Protein AF-A0A8C8AQ22-F1 (afdb_monomer_lite)

Foldseek 3Di:
DYDDDDPPPPPQPDVPPPAQKDFALPFFAPPCVVVQPDPVPDPFAAAFFWDDPSQWHALAQQWTAHAVPGIGGNDPRRNSRNVVVVDPGDHDHDADDDDPGWHRRYRRMTGD

pLDDT: mean 70.27, std 17.15, range [35.56, 89.38]

Structure (mmCIF, N/CA/C/O backbone):
data_AF-A0A8C8AQ22-F1
#
_entry.id   AF-A0A8C8AQ22-F1
#
loop_
_atom_site.group_PDB
_atom_site.id
_atom_site.type_symbol
_atom_site.label_atom_id
_atom_site.label_alt_id
_atom_site.label_comp_id
_atom_site.label_asym_id
_atom_site.label_entity_id
_atom_site.label_seq_id
_atom_site.pdbx_PDB_ins_code
_atom_site.Cartn_x
_atom_site.Cartn_y
_atom_site.Cartn_z
_atom_site.occupancy
_atom_site.B_iso_or_equiv
_atom_site.auth_seq_id
_atom_site.auth_comp_id
_atom_site.auth_asym_id
_atom_site.auth_atom_id
_atom_site.pdbx_PDB_model_num
ATOM 1 N N . MET A 1 1 ? 5.851 -45.139 8.488 1.00 39.72 1 MET A N 1
ATOM 2 C CA . MET A 1 1 ? 6.862 -44.599 7.552 1.00 39.72 1 MET A CA 1
ATOM 3 C C . MET A 1 1 ? 6.098 -44.149 6.313 1.00 39.72 1 MET A C 1
ATOM 5 O O . MET A 1 1 ? 5.561 -45.012 5.64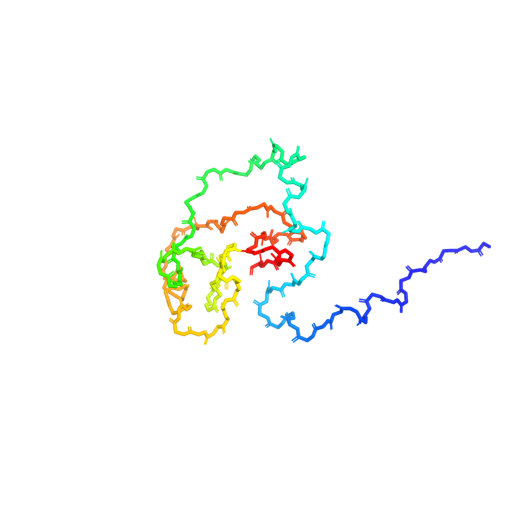8 1.00 39.72 1 MET A O 1
ATOM 9 N N . GLY A 1 2 ? 5.876 -42.886 5.981 1.00 42.00 2 GLY A N 1
ATOM 10 C CA . GLY A 1 2 ? 6.237 -41.595 6.549 1.00 42.00 2 GLY A CA 1
ATOM 11 C C . GLY A 1 2 ? 5.881 -40.515 5.508 1.00 42.00 2 GLY A C 1
ATOM 12 O O . GLY A 1 2 ? 6.043 -40.787 4.324 1.00 42.00 2 GLY A O 1
ATOM 13 N N . TRP A 1 3 ? 5.471 -39.333 5.998 1.00 42.38 3 TRP A N 1
ATOM 14 C CA . TRP A 1 3 ? 5.513 -37.993 5.362 1.00 42.38 3 TRP A CA 1
ATOM 15 C C . TRP A 1 3 ? 4.570 -37.737 4.164 1.00 42.38 3 TRP A C 1
ATOM 17 O O . TRP A 1 3 ? 4.585 -38.479 3.197 1.00 42.38 3 TRP A O 1
ATOM 27 N N . GLY A 1 4 ? 3.748 -36.686 4.101 1.00 35.91 4 GLY A N 1
ATOM 28 C CA . GLY A 1 4 ? 3.472 -35.533 4.970 1.00 35.91 4 GLY A CA 1
ATOM 29 C C . GLY A 1 4 ? 2.325 -34.740 4.311 1.00 35.91 4 GLY A C 1
ATOM 30 O O . GLY A 1 4 ? 2.325 -34.538 3.105 1.00 35.91 4 GLY A O 1
ATOM 31 N N . PHE A 1 5 ? 1.212 -34.507 4.999 1.00 42.91 5 PHE A N 1
ATOM 32 C CA . PHE A 1 5 ? 0.963 -33.292 5.782 1.00 42.91 5 PHE A CA 1
ATOM 33 C C . PHE A 1 5 ? 0.884 -31.987 4.973 1.00 42.91 5 PHE A C 1
ATOM 35 O O . PHE A 1 5 ? 1.415 -30.996 5.430 1.00 42.91 5 PHE A O 1
ATOM 42 N N . TRP A 1 6 ? 0.218 -31.942 3.816 1.00 44.31 6 TRP A N 1
ATOM 43 C CA . TRP A 1 6 ? -0.289 -30.670 3.261 1.00 44.31 6 TRP A CA 1
ATOM 44 C C . TRP A 1 6 ? -1.664 -30.891 2.607 1.00 44.31 6 TRP A C 1
ATOM 46 O O . TRP A 1 6 ? -1.846 -30.699 1.411 1.00 44.31 6 TRP A O 1
ATOM 56 N N . GLY A 1 7 ? -2.619 -31.377 3.406 1.00 36.06 7 GLY A N 1
ATOM 57 C CA . GLY A 1 7 ? -4.020 -31.583 3.018 1.00 36.06 7 GLY A CA 1
ATOM 58 C C . GLY A 1 7 ? -4.974 -30.465 3.453 1.00 36.06 7 GLY A C 1
ATOM 59 O O . GLY A 1 7 ? -6.139 -30.514 3.086 1.00 36.06 7 GLY A O 1
ATOM 60 N N . ASP A 1 8 ? -4.501 -29.445 4.183 1.00 37.94 8 ASP A N 1
ATOM 61 C CA . ASP A 1 8 ? -5.395 -28.506 4.887 1.00 37.94 8 ASP A CA 1
ATOM 62 C C . ASP A 1 8 ? -5.038 -27.017 4.714 1.00 37.94 8 ASP A C 1
ATOM 64 O O . ASP A 1 8 ? -5.626 -26.156 5.362 1.00 37.94 8 ASP A O 1
ATOM 68 N N . VAL A 1 9 ? -4.122 -26.660 3.804 1.00 43.81 9 VAL A N 1
ATOM 69 C CA . VAL A 1 9 ? -3.762 -25.239 3.556 1.00 43.81 9 VAL A CA 1
ATOM 70 C C . VAL A 1 9 ? -4.658 -24.583 2.493 1.00 43.81 9 VAL A C 1
ATOM 72 O O . VAL A 1 9 ? -4.357 -23.522 1.966 1.00 43.81 9 VAL A O 1
ATOM 75 N N . GLY A 1 10 ? -5.799 -25.204 2.179 1.00 37.38 10 GLY A N 1
ATOM 76 C CA . GLY A 1 10 ? -6.814 -24.643 1.281 1.00 37.38 10 GLY A CA 1
ATOM 77 C C . GLY A 1 10 ? -7.957 -23.905 1.989 1.00 37.38 10 GLY A C 1
ATOM 78 O O . GLY A 1 10 ? -8.716 -23.212 1.324 1.00 37.38 10 GLY A O 1
ATOM 79 N N . ALA A 1 11 ? -8.104 -24.042 3.315 1.00 38.47 11 ALA A N 1
ATOM 80 C CA . ALA A 1 11 ? -9.344 -23.678 4.020 1.00 38.47 11 ALA A CA 1
ATOM 81 C C . ALA A 1 11 ? -9.258 -22.443 4.942 1.00 38.47 11 ALA A C 1
ATOM 83 O O . ALA A 1 11 ? -10.258 -22.077 5.554 1.00 38.47 11 ALA A O 1
ATOM 84 N N . LEU A 1 12 ? -8.101 -21.773 5.021 1.00 41.38 12 LEU A N 1
ATOM 85 C CA . LEU A 1 12 ? -7.969 -20.436 5.631 1.00 41.38 12 LEU A CA 1
ATOM 86 C C . LEU A 1 12 ? -7.632 -19.344 4.605 1.00 41.38 12 LEU A C 1
ATOM 88 O O . LEU A 1 12 ? -7.418 -18.194 4.979 1.00 41.38 12 LEU A O 1
ATOM 92 N N . TRP A 1 13 ? -7.647 -19.675 3.309 1.00 41.81 13 TRP A N 1
ATOM 93 C CA . TRP A 1 13 ? -7.802 -18.686 2.243 1.00 41.81 13 TRP A CA 1
ATOM 94 C C . TRP A 1 13 ? -9.251 -18.185 2.261 1.00 41.81 13 TRP A C 1
ATOM 96 O O . TRP A 1 13 ? -10.088 -18.565 1.443 1.00 41.81 13 TRP A O 1
ATOM 106 N N . GLY A 1 14 ? -9.562 -17.352 3.256 1.00 35.56 14 GLY A N 1
ATOM 107 C CA . GLY A 1 14 ? -10.719 -16.469 3.201 1.00 35.56 14 GLY A CA 1
ATOM 108 C C . GLY A 1 14 ? -10.664 -15.652 1.910 1.00 35.56 14 GLY A C 1
ATOM 109 O O . GLY A 1 14 ? -9.592 -15.389 1.370 1.00 35.56 14 GLY A O 1
ATOM 110 N N . ALA A 1 15 ? -11.830 -15.301 1.385 1.00 40.22 15 ALA A N 1
ATOM 111 C CA . ALA A 1 15 ? -12.089 -14.759 0.052 1.00 40.22 15 ALA A CA 1
ATOM 112 C C . ALA A 1 15 ? -11.468 -13.369 -0.279 1.00 40.22 15 ALA A C 1
ATOM 114 O O . ALA A 1 15 ? -12.007 -12.629 -1.097 1.00 40.22 15 ALA A O 1
ATOM 115 N N . GLU A 1 16 ? -10.339 -13.000 0.324 1.00 42.50 16 GLU A N 1
ATOM 116 C CA . GLU A 1 16 ? -9.710 -11.671 0.290 1.00 42.50 16 GLU A CA 1
ATOM 117 C C . GLU A 1 16 ? -8.377 -11.612 -0.485 1.00 42.50 16 GLU A C 1
ATOM 119 O O . GLU A 1 16 ? -7.889 -10.524 -0.778 1.00 42.50 16 GLU A O 1
ATOM 124 N N . ALA A 1 17 ? -7.838 -12.754 -0.933 1.00 44.19 17 ALA A N 1
ATOM 125 C CA . ALA A 1 17 ? -6.584 -12.842 -1.700 1.00 44.19 17 ALA A CA 1
ATOM 126 C C . ALA A 1 17 ? -6.646 -12.268 -3.138 1.00 44.19 17 ALA A C 1
ATOM 128 O O . ALA A 1 17 ? -5.694 -12.396 -3.905 1.00 44.19 17 ALA A O 1
ATOM 129 N N . SER A 1 18 ? -7.757 -11.644 -3.535 1.00 48.00 18 SER A N 1
ATOM 130 C CA . SER A 1 18 ? -8.020 -11.267 -4.933 1.00 48.00 18 SER A CA 1
ATOM 131 C C . SER A 1 18 ? -7.301 -9.989 -5.393 1.00 48.00 18 SER A C 1
ATOM 133 O O . SER A 1 18 ? -7.340 -9.673 -6.577 1.00 48.00 18 SER A O 1
ATOM 135 N N . LEU A 1 19 ? -6.656 -9.248 -4.483 1.00 57.59 19 LEU A N 1
ATOM 136 C CA . LEU A 1 19 ? -6.039 -7.938 -4.754 1.00 57.59 19 LEU A CA 1
ATOM 137 C C . LEU A 1 19 ? -4.592 -7.826 -4.235 1.00 57.59 19 LEU A C 1
ATOM 139 O O . LEU A 1 19 ? -4.118 -6.725 -4.007 1.00 57.59 19 LEU A O 1
ATOM 143 N N . GLY A 1 20 ? -3.893 -8.945 -4.007 1.00 66.56 20 GLY A N 1
ATOM 144 C CA . GLY A 1 20 ? -2.491 -8.924 -3.548 1.00 66.56 20 GLY A CA 1
ATOM 145 C C . GLY A 1 20 ? -2.296 -8.743 -2.036 1.00 66.56 20 GLY A C 1
ATOM 146 O O . GLY A 1 20 ? -1.164 -8.670 -1.575 1.00 66.56 20 GLY A O 1
ATOM 147 N N . CYS A 1 21 ? -3.371 -8.726 -1.241 1.00 73.56 21 CYS A N 1
ATOM 148 C CA . CYS A 1 21 ? -3.308 -8.690 0.223 1.00 73.56 21 CYS A CA 1
ATOM 149 C C . CYS A 1 21 ? -3.797 -10.002 0.855 1.00 73.56 21 CYS A C 1
ATOM 151 O O . CYS A 1 21 ? -4.748 -10.617 0.379 1.00 73.56 21 CYS A O 1
ATOM 153 N N . ALA A 1 22 ? -3.172 -10.411 1.958 1.00 73.38 22 ALA A N 1
ATOM 154 C CA . ALA A 1 22 ? -3.533 -11.576 2.755 1.00 73.38 22 ALA A CA 1
ATOM 155 C C . ALA A 1 22 ? -3.470 -11.254 4.252 1.00 73.38 22 ALA A C 1
ATOM 157 O O . ALA A 1 22 ? -2.533 -10.605 4.728 1.00 73.38 22 ALA A O 1
ATOM 158 N N . THR A 1 23 ? -4.434 -11.756 5.020 1.00 72.25 23 THR A N 1
ATOM 159 C CA . THR A 1 23 ? -4.384 -11.684 6.479 1.00 72.25 23 THR A CA 1
ATOM 160 C C . THR A 1 23 ? -3.401 -12.712 7.040 1.00 72.25 23 THR A C 1
ATOM 162 O O . THR A 1 23 ? -3.528 -13.918 6.839 1.00 72.25 23 THR A O 1
ATOM 165 N N . LEU A 1 24 ? -2.383 -12.230 7.755 1.00 66.31 24 LEU A N 1
ATOM 166 C CA . LEU A 1 24 ? -1.406 -13.053 8.458 1.00 66.31 24 LEU A CA 1
ATOM 167 C C . LEU A 1 24 ? -1.587 -12.891 9.974 1.00 66.31 24 LEU A C 1
ATOM 169 O O . LEU A 1 24 ? -1.088 -11.915 10.545 1.00 66.31 24 LEU A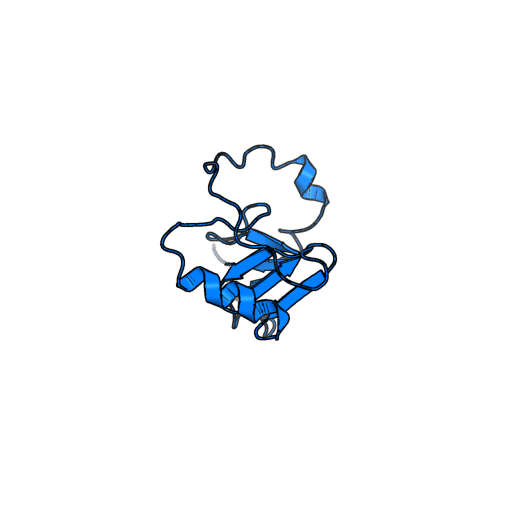 O 1
ATOM 173 N N . PRO A 1 25 ? -2.209 -13.867 10.665 1.00 58.81 25 PRO A N 1
ATOM 174 C CA . PRO A 1 25 ? -2.429 -13.797 12.112 1.00 58.81 25 PRO A CA 1
ATOM 175 C C . PRO A 1 25 ? -1.120 -13.762 12.921 1.00 58.81 25 PRO A C 1
ATOM 177 O O . PRO A 1 25 ? -1.095 -13.278 14.050 1.00 58.81 25 PRO A O 1
ATOM 180 N N . THR A 1 26 ? -0.014 -14.240 12.345 1.00 57.16 26 THR A N 1
ATOM 181 C CA . THR A 1 26 ? 1.300 -14.340 13.000 1.00 57.16 26 THR A CA 1
ATOM 182 C C . THR A 1 26 ? 2.409 -13.541 12.313 1.00 57.16 26 THR A C 1
ATOM 184 O O . THR A 1 26 ? 3.531 -13.570 12.807 1.00 57.16 26 THR A O 1
ATOM 187 N N . GLY A 1 27 ? 2.119 -12.797 11.236 1.00 61.91 27 GLY A N 1
ATOM 188 C CA . GLY A 1 27 ? 3.135 -12.070 10.456 1.00 61.91 27 GLY A CA 1
ATOM 189 C C . GLY A 1 27 ? 3.165 -10.544 10.613 1.00 61.91 27 GLY A C 1
ATOM 190 O O . GLY A 1 27 ? 4.230 -9.966 10.435 1.00 61.91 27 GLY A O 1
ATOM 191 N N . CYS A 1 28 ? 2.046 -9.889 10.975 1.00 71.62 28 CYS A N 1
ATOM 192 C CA . CYS A 1 28 ? 1.937 -8.411 11.038 1.00 71.62 28 CYS A CA 1
ATOM 193 C C . CYS A 1 28 ? 1.352 -7.814 12.365 1.00 71.62 28 CYS A C 1
ATOM 195 O O . CYS A 1 28 ? 0.733 -6.769 12.348 1.00 71.62 28 CYS A O 1
ATOM 197 N N . THR A 1 29 ? 1.492 -8.448 13.532 1.00 65.06 29 THR A N 1
ATOM 198 C CA . THR A 1 29 ? 1.301 -7.943 14.914 1.00 65.06 29 THR A CA 1
ATOM 199 C C . THR A 1 29 ? 2.464 -7.079 15.459 1.00 65.06 29 THR A C 1
ATOM 201 O O . THR A 1 29 ? 3.618 -7.208 15.050 1.00 65.06 29 THR A O 1
ATOM 204 N N . PRO A 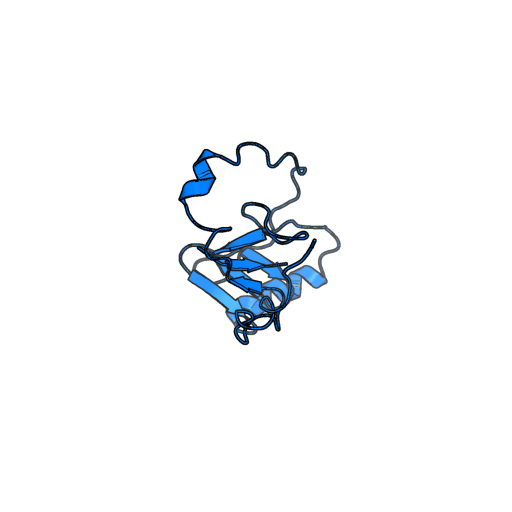1 30 ? 2.203 -6.247 16.482 1.00 57.69 30 PRO A N 1
ATOM 205 C CA . PRO A 1 30 ? 3.223 -5.445 17.166 1.00 57.69 30 PRO A CA 1
ATOM 206 C C . PRO A 1 30 ? 4.327 -6.234 17.896 1.00 57.69 30 PRO A C 1
ATOM 208 O O . PRO A 1 30 ? 5.340 -5.646 18.257 1.00 57.69 30 PRO A O 1
ATOM 211 N N . LEU A 1 31 ? 4.191 -7.544 18.141 1.00 53.41 31 LEU A N 1
ATOM 212 C CA . LEU A 1 31 ? 5.175 -8.295 18.941 1.00 53.41 31 LEU A CA 1
ATOM 213 C C . LEU A 1 31 ? 6.479 -8.623 18.193 1.00 53.41 31 LEU A C 1
ATOM 215 O O . LEU A 1 31 ? 7.503 -8.850 18.833 1.00 53.41 31 LEU A O 1
ATOM 219 N N . TYR A 1 32 ? 6.486 -8.590 16.860 1.00 51.97 32 TYR A N 1
ATOM 220 C CA . TYR A 1 32 ? 7.702 -8.794 16.054 1.00 51.97 32 TYR A CA 1
ATOM 221 C C . TYR A 1 32 ? 8.387 -7.494 15.618 1.00 51.97 32 TYR A C 1
ATOM 223 O O . TYR A 1 32 ? 9.474 -7.560 15.042 1.00 51.97 32 TYR A O 1
ATOM 231 N N . PHE A 1 33 ? 7.860 -6.328 16.020 1.00 52.06 33 PHE A N 1
ATOM 232 C CA . PHE A 1 33 ? 8.627 -5.071 16.028 1.00 52.06 33 PHE A CA 1
ATOM 233 C C . PHE A 1 33 ? 9.903 -5.179 16.886 1.00 52.06 33 PHE A C 1
ATOM 235 O O . PHE A 1 33 ? 10.858 -4.441 16.671 1.00 52.06 33 PHE A O 1
ATOM 242 N N . LEU A 1 34 ? 9.940 -6.112 17.847 1.00 49.97 34 LEU A N 1
ATOM 243 C CA . LEU A 1 34 ? 11.069 -6.324 18.759 1.00 49.97 34 LEU A CA 1
ATOM 244 C C . LEU A 1 34 ? 12.126 -7.321 18.240 1.00 49.97 34 LEU A C 1
ATOM 246 O O . LEU A 1 34 ? 13.213 -7.374 18.808 1.00 49.97 34 LEU A O 1
ATOM 250 N N . TRP A 1 35 ? 11.840 -8.098 17.184 1.00 48.47 35 TRP A N 1
ATOM 251 C CA . TRP A 1 35 ? 12.758 -9.120 16.634 1.00 48.47 35 TRP A CA 1
ATOM 252 C C . TRP A 1 35 ? 13.245 -8.821 15.198 1.00 48.47 35 TRP A C 1
ATOM 254 O O . TRP A 1 35 ? 14.106 -9.532 14.688 1.00 48.47 35 TRP A O 1
ATOM 264 N N . GLY A 1 36 ? 12.731 -7.776 14.538 1.00 49.81 36 GLY A N 1
ATOM 265 C CA . GLY A 1 36 ? 12.975 -7.473 13.118 1.00 49.81 36 GLY A CA 1
ATOM 266 C C . GLY A 1 36 ? 14.000 -6.369 12.837 1.00 49.81 36 GLY A C 1
ATOM 267 O O . GLY A 1 36 ? 13.740 -5.499 12.015 1.00 49.81 36 GLY A O 1
ATOM 268 N N . LEU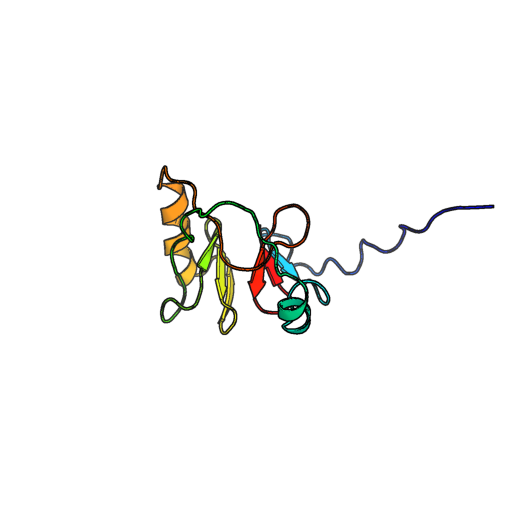 A 1 37 ? 15.155 -6.374 13.506 1.00 51.47 37 LEU A N 1
ATOM 269 C CA . LEU A 1 37 ? 16.166 -5.303 13.423 1.00 51.47 37 LEU A CA 1
ATOM 270 C C . LEU A 1 37 ? 17.021 -5.294 12.138 1.00 51.47 37 LEU A C 1
ATOM 272 O O . LEU A 1 37 ? 18.105 -4.714 12.130 1.00 51.47 37 LEU A O 1
ATOM 276 N N . ILE A 1 38 ? 16.584 -5.940 11.053 1.00 50.56 38 ILE A N 1
ATOM 277 C CA . ILE A 1 38 ? 17.381 -6.022 9.823 1.00 50.56 38 ILE A CA 1
ATOM 278 C C . ILE A 1 38 ? 16.478 -6.053 8.585 1.00 50.56 38 ILE A C 1
ATOM 280 O O . ILE A 1 38 ? 16.395 -7.060 7.887 1.00 50.56 38 ILE A O 1
ATOM 284 N N . ASP A 1 39 ? 15.821 -4.937 8.274 1.00 51.53 39 ASP A N 1
ATOM 285 C CA . ASP A 1 39 ? 15.500 -4.665 6.873 1.00 51.53 39 ASP A CA 1
ATOM 286 C C . ASP A 1 39 ? 16.695 -3.917 6.259 1.00 51.53 39 ASP A C 1
ATOM 288 O O . ASP A 1 39 ? 16.785 -2.694 6.281 1.00 51.53 39 ASP A O 1
ATOM 292 N N . LEU A 1 40 ? 17.688 -4.692 5.808 1.00 51.06 40 LEU A N 1
ATOM 293 C CA . LEU A 1 40 ? 18.837 -4.216 5.026 1.00 51.06 40 LEU A CA 1
ATOM 294 C C . LEU A 1 40 ? 18.465 -4.018 3.541 1.00 51.06 40 LEU A C 1
ATOM 296 O O . LEU A 1 40 ? 19.359 -3.972 2.694 1.00 51.06 40 LEU A O 1
ATOM 300 N N . SER A 1 41 ? 17.175 -3.939 3.183 1.00 52.06 41 SER A N 1
ATOM 301 C CA . SER A 1 41 ? 16.802 -3.580 1.815 1.00 52.06 41 SER A CA 1
ATOM 302 C C . SER A 1 41 ? 16.930 -2.067 1.661 1.00 52.06 41 SER A C 1
ATOM 304 O O . SER A 1 41 ? 16.510 -1.296 2.522 1.00 52.06 41 SER A O 1
ATOM 306 N N . GLY A 1 42 ? 17.646 -1.657 0.614 1.00 50.50 42 GLY A N 1
ATOM 307 C CA . GLY A 1 42 ? 18.117 -0.293 0.411 1.00 50.50 42 GLY A CA 1
ATOM 308 C C . GLY A 1 42 ? 17.039 0.774 0.587 1.00 50.50 42 GLY A C 1
ATOM 309 O O . GLY A 1 42 ? 15.846 0.527 0.443 1.00 50.50 42 GLY A O 1
ATOM 310 N N . SER A 1 43 ? 17.493 1.988 0.883 1.00 54.84 43 SER A N 1
ATOM 311 C CA . SER A 1 43 ? 16.678 3.193 1.028 1.00 54.84 43 SER A CA 1
ATOM 312 C C . SER A 1 43 ? 15.987 3.576 -0.290 1.00 54.84 43 SER A C 1
ATOM 314 O O . SER A 1 43 ? 16.376 4.542 -0.946 1.00 54.84 43 SER A O 1
ATOM 316 N N . PHE A 1 44 ? 14.991 2.803 -0.711 1.00 66.81 44 PHE A N 1
ATOM 317 C CA . PHE A 1 44 ? 14.064 3.194 -1.760 1.00 66.81 44 PHE A CA 1
ATOM 318 C C . PHE A 1 44 ? 13.112 4.261 -1.209 1.00 66.81 44 PHE A C 1
ATOM 320 O O . PHE A 1 44 ? 12.783 4.236 -0.014 1.00 66.81 44 PHE A O 1
ATOM 327 N N . PRO A 1 45 ? 12.683 5.225 -2.042 1.00 77.81 45 PRO A N 1
ATOM 328 C CA . PRO A 1 45 ? 11.679 6.187 -1.623 1.00 77.81 45 PRO A CA 1
ATOM 329 C C . PRO A 1 45 ? 10.412 5.436 -1.206 1.00 77.81 45 PRO A C 1
ATOM 331 O O . PRO A 1 45 ? 9.993 4.486 -1.868 1.00 77.81 45 PRO A O 1
ATOM 334 N N . GLN A 1 46 ? 9.826 5.842 -0.081 1.00 81.31 46 GLN A N 1
ATOM 335 C CA . GLN A 1 46 ? 8.540 5.303 0.348 1.00 81.31 46 GLN A CA 1
ATOM 336 C C . GLN A 1 46 ? 7.484 5.653 -0.700 1.00 81.31 46 GLN A C 1
ATOM 338 O O . GLN A 1 46 ? 7.464 6.790 -1.179 1.00 81.31 46 GLN A O 1
ATOM 343 N N . CYS A 1 47 ? 6.626 4.692 -1.040 1.00 86.62 47 CYS A N 1
ATOM 344 C CA . CYS A 1 47 ? 5.511 4.938 -1.953 1.00 86.62 47 CYS A CA 1
ATOM 345 C C . CYS A 1 47 ? 4.592 6.042 -1.422 1.00 86.62 47 CYS A C 1
ATOM 347 O O . CYS A 1 47 ? 4.538 6.287 -0.208 1.00 86.62 47 CYS A O 1
ATOM 349 N N . MET A 1 48 ? 3.884 6.717 -2.327 1.00 86.62 48 MET A N 1
ATOM 350 C CA . MET A 1 48 ? 3.073 7.886 -1.988 1.00 86.62 48 MET A CA 1
ATOM 351 C C . MET A 1 48 ? 2.084 7.602 -0.844 1.00 86.62 48 MET A C 1
ATOM 353 O O . MET A 1 48 ? 1.509 6.509 -0.759 1.00 86.62 48 MET A O 1
ATOM 357 N N . PRO A 1 49 ? 1.864 8.580 0.051 1.00 89.06 49 PRO A N 1
ATOM 358 C CA . PRO A 1 49 ? 0.863 8.434 1.086 1.00 89.06 49 PRO A CA 1
ATOM 359 C C . PRO A 1 49 ? -0.550 8.515 0.495 1.00 89.06 49 PRO A C 1
ATOM 361 O O . PRO A 1 49 ? -0.803 9.213 -0.489 1.00 89.06 49 PRO A O 1
ATOM 364 N N . CYS A 1 50 ? -1.486 7.814 1.124 1.00 89.38 50 CYS A N 1
ATOM 365 C CA . CYS A 1 50 ? -2.871 7.694 0.684 1.00 89.38 50 CYS A CA 1
ATOM 366 C C . CYS A 1 50 ? -3.832 7.625 1.886 1.00 89.38 50 CYS A C 1
ATOM 368 O O . CYS A 1 50 ? -3.415 7.555 3.048 1.00 89.38 50 CYS A O 1
ATOM 370 N N . GLY A 1 51 ? -5.140 7.653 1.614 1.00 87.12 51 GLY A N 1
ATOM 371 C CA . GLY A 1 51 ? -6.168 7.550 2.652 1.00 87.12 51 GLY A CA 1
ATOM 372 C C . GLY A 1 51 ? -6.442 8.853 3.417 1.00 87.12 51 GLY A C 1
ATOM 373 O O . GLY A 1 51 ? -5.781 9.878 3.214 1.00 87.12 51 GLY A O 1
ATOM 374 N N . PRO A 1 52 ? -7.449 8.846 4.307 1.00 84.38 52 PRO A N 1
ATOM 375 C CA . PRO A 1 52 ? -7.855 10.034 5.044 1.00 84.38 52 PRO A CA 1
ATOM 376 C C . PRO A 1 52 ? -6.732 10.493 5.982 1.00 84.38 52 PRO A C 1
ATOM 378 O O . PRO A 1 52 ? -6.298 9.776 6.883 1.00 84.38 52 PRO A O 1
ATOM 381 N N . GLY A 1 53 ? -6.247 11.714 5.754 1.00 85.62 53 GLY A N 1
ATOM 382 C CA . GLY A 1 53 ? -5.150 12.297 6.525 1.00 85.62 53 GLY A CA 1
ATOM 383 C C . GLY A 1 53 ? -3.754 11.802 6.139 1.00 85.62 53 GLY A C 1
ATOM 384 O O . GLY A 1 53 ? -2.841 11.998 6.938 1.00 85.62 53 GLY A O 1
ATOM 385 N N . ASN A 1 54 ? -3.573 11.189 4.957 1.00 85.75 54 ASN A N 1
ATOM 386 C CA . ASN A 1 54 ? -2.273 10.690 4.476 1.00 85.75 54 ASN A CA 1
ATOM 387 C C . ASN A 1 54 ? -1.602 9.717 5.463 1.00 85.75 54 ASN A C 1
ATOM 389 O O . ASN A 1 54 ? -0.380 9.703 5.602 1.00 85.75 54 ASN A O 1
ATOM 393 N N . ARG A 1 55 ? -2.416 8.946 6.197 1.00 85.56 55 ARG A N 1
ATOM 394 C CA . ARG A 1 55 ? -1.946 7.976 7.201 1.00 85.56 55 ARG A CA 1
ATOM 395 C C . ARG A 1 55 ? -1.768 6.563 6.647 1.00 85.56 55 ARG A C 1
ATOM 397 O O . ARG A 1 55 ? -1.458 5.652 7.412 1.00 85.56 55 ARG A O 1
ATOM 404 N N . GLY A 1 56 ? -2.013 6.366 5.357 1.00 88.19 56 GLY A N 1
ATOM 405 C CA . GLY A 1 56 ? -1.722 5.127 4.651 1.00 88.19 56 GLY A CA 1
ATOM 406 C C . GLY A 1 56 ? -0.619 5.318 3.619 1.00 88.19 56 GLY A C 1
ATOM 407 O O . GLY A 1 56 ? -0.248 6.446 3.297 1.00 88.19 56 GLY A O 1
ATOM 408 N N . ASN A 1 57 ? -0.145 4.209 3.070 1.00 88.69 57 ASN A N 1
ATOM 409 C CA . ASN A 1 57 ? 0.788 4.142 1.956 1.00 88.69 57 ASN A CA 1
ATOM 410 C C . ASN A 1 57 ? 0.224 3.249 0.853 1.00 88.69 57 ASN A C 1
ATOM 412 O O . ASN A 1 57 ? -0.548 2.320 1.113 1.00 88.69 57 ASN A O 1
ATOM 416 N N . CYS A 1 58 ? 0.629 3.543 -0.376 1.00 88.44 58 CYS A N 1
ATOM 417 C CA . CYS A 1 58 ? 0.320 2.717 -1.529 1.00 88.44 58 CYS A CA 1
ATOM 418 C C . CYS A 1 58 ? 1.157 1.432 -1.519 1.00 88.44 58 CYS A C 1
ATOM 420 O O . CYS A 1 58 ? 2.367 1.473 -1.295 1.00 88.44 58 CYS A O 1
ATOM 422 N N . PHE A 1 59 ? 0.492 0.297 -1.744 1.00 85.94 59 PHE A N 1
ATOM 423 C CA . PHE A 1 59 ? 1.131 -1.016 -1.937 1.00 85.94 59 PHE A CA 1
ATOM 424 C C . PHE A 1 59 ? 0.942 -1.530 -3.372 1.00 85.94 59 PHE A C 1
ATOM 426 O O . PHE A 1 59 ? 1.567 -2.503 -3.755 1.00 85.94 59 PHE A O 1
ATOM 433 N N . GLY A 1 60 ? 0.115 -0.854 -4.173 1.00 84.12 60 GLY A N 1
ATOM 434 C CA . GLY A 1 60 ? -0.132 -1.173 -5.575 1.00 84.12 60 GLY A CA 1
ATOM 435 C C . GLY A 1 60 ? -1.245 -0.301 -6.166 1.00 84.12 60 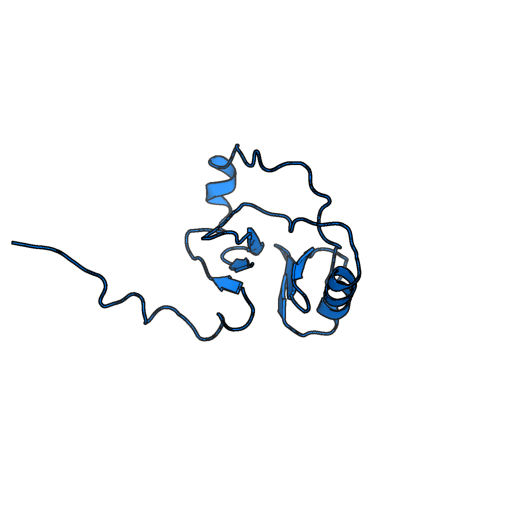GLY A C 1
ATOM 436 O O . GLY A 1 60 ? -1.874 0.485 -5.442 1.00 84.12 60 GLY A O 1
ATOM 437 N N . PRO A 1 61 ? -1.526 -0.425 -7.474 1.00 81.88 61 PRO A N 1
ATOM 438 C CA . PRO A 1 61 ? -2.584 0.337 -8.126 1.00 81.88 61 PRO A CA 1
ATOM 439 C C . PRO A 1 61 ? -3.942 -0.058 -7.537 1.00 81.88 61 PRO A C 1
ATOM 441 O O . PRO A 1 61 ? -4.387 -1.197 -7.657 1.00 81.88 61 PRO A O 1
ATOM 444 N N . GLY A 1 62 ? -4.611 0.887 -6.875 1.00 85.25 62 GLY A N 1
ATOM 445 C CA . GLY A 1 62 ? -5.886 0.612 -6.212 1.00 85.25 62 GLY A CA 1
ATOM 446 C C . GLY A 1 62 ? -5.770 -0.003 -4.809 1.00 85.25 62 GLY A C 1
ATOM 447 O O . GLY A 1 62 ? -6.778 -0.487 -4.297 1.00 85.25 62 GLY A O 1
ATOM 448 N N . ILE A 1 63 ? -4.589 0.032 -4.174 1.00 86.31 63 ILE A N 1
ATOM 449 C CA . ILE A 1 63 ? -4.352 -0.515 -2.827 1.00 86.31 63 ILE A CA 1
ATOM 450 C C . ILE A 1 63 ? -3.742 0.558 -1.926 1.00 86.31 63 ILE A C 1
ATOM 452 O O . ILE A 1 63 ? -2.618 1.007 -2.151 1.00 86.31 63 ILE A O 1
ATOM 456 N N . CYS A 1 64 ? -4.463 0.931 -0.872 1.00 88.38 64 CYS A N 1
ATOM 457 C CA . CYS A 1 64 ? -4.009 1.887 0.131 1.00 88.38 64 CYS A CA 1
ATOM 458 C C . CYS A 1 64 ? -4.151 1.296 1.529 1.00 88.38 64 CYS A C 1
ATOM 460 O O . CYS A 1 64 ? -5.260 0.961 1.933 1.00 88.38 64 CYS A O 1
ATOM 462 N N . CYS A 1 65 ? -3.072 1.225 2.301 1.00 88.00 65 CYS A N 1
ATOM 463 C CA . CYS A 1 65 ? -3.113 0.631 3.634 1.00 88.00 65 CYS A CA 1
ATOM 464 C C . CYS A 1 65 ? -2.406 1.488 4.676 1.00 88.00 65 CYS A C 1
ATOM 466 O O . CYS A 1 65 ? -1.372 2.085 4.394 1.00 88.00 65 CYS A O 1
ATOM 468 N N . GLY A 1 66 ? -2.938 1.517 5.894 1.00 87.06 66 GLY A N 1
ATOM 469 C CA . GLY A 1 66 ? -2.312 2.174 7.033 1.00 87.06 66 GLY A CA 1
ATOM 470 C C . GLY A 1 66 ? -2.628 1.465 8.341 1.00 87.06 66 GLY A C 1
ATOM 471 O O . GLY A 1 66 ? -3.707 0.907 8.528 1.00 87.06 66 GLY A O 1
ATOM 472 N N . THR A 1 67 ? -1.701 1.536 9.292 1.00 82.38 67 THR A N 1
ATOM 473 C CA . THR A 1 67 ? -1.782 0.817 10.571 1.00 82.38 67 THR A CA 1
ATOM 474 C C . THR A 1 67 ? -3.036 1.159 11.381 1.00 82.38 67 THR A C 1
ATOM 476 O O . THR A 1 67 ? -3.597 0.286 12.036 1.00 82.38 67 THR A O 1
ATOM 479 N N . GLU A 1 68 ? -3.487 2.416 11.325 1.00 81.94 68 GLU A N 1
ATOM 480 C CA . GLU A 1 68 ? -4.695 2.901 12.016 1.00 81.94 68 GLU A CA 1
ATOM 481 C C . GLU A 1 68 ? -5.957 2.862 11.139 1.00 81.94 68 GLU A C 1
ATOM 483 O O . GLU A 1 68 ? -7.070 2.958 11.649 1.00 81.94 68 GLU A O 1
ATOM 488 N N . LEU A 1 69 ? -5.782 2.756 9.821 1.00 81.69 69 LEU A N 1
ATOM 489 C CA . LEU A 1 69 ? -6.848 2.864 8.823 1.00 81.69 69 LEU A CA 1
ATOM 490 C C . LEU A 1 69 ? -7.371 1.493 8.371 1.00 81.69 69 LEU A C 1
ATOM 492 O O . LEU A 1 69 ? -8.511 1.383 7.926 1.00 81.69 69 LEU A O 1
ATOM 496 N N . GLY A 1 70 ? -6.534 0.457 8.462 1.00 84.31 70 GLY A N 1
ATOM 497 C CA . GLY A 1 70 ? -6.736 -0.805 7.757 1.00 84.31 70 GLY A CA 1
ATOM 498 C C . GLY A 1 70 ? -6.274 -0.704 6.302 1.00 84.31 70 GLY A C 1
ATOM 499 O O . GLY A 1 70 ? -5.377 0.073 5.981 1.00 84.31 70 GLY A O 1
ATOM 500 N N . CYS A 1 71 ? -6.886 -1.491 5.421 1.00 85.75 71 CYS A N 1
ATOM 501 C CA . CYS A 1 71 ? -6.603 -1.481 3.989 1.00 85.75 71 CYS A CA 1
ATOM 502 C C . CYS A 1 71 ? -7.859 -1.136 3.192 1.00 85.75 71 CYS A C 1
ATOM 504 O O . CYS A 1 71 ? -8.900 -1.773 3.338 1.00 85.75 71 CYS A O 1
ATOM 506 N N . TYR A 1 72 ? -7.728 -0.146 2.322 1.00 85.50 72 TYR A N 1
ATOM 507 C CA . TYR A 1 72 ? -8.699 0.243 1.320 1.00 85.50 72 TYR A CA 1
ATOM 508 C C . TYR A 1 72 ? -8.287 -0.322 -0.035 1.00 85.50 72 TYR A C 1
ATOM 510 O O . TYR A 1 72 ? -7.141 -0.182 -0.465 1.00 85.50 72 TYR A O 1
ATOM 518 N N . LEU A 1 73 ? -9.244 -0.952 -0.708 1.00 86.06 73 LEU A N 1
ATOM 519 C CA . LEU A 1 73 ? -9.042 -1.623 -1.984 1.00 86.06 73 LEU A CA 1
ATOM 520 C C . LEU A 1 73 ? -10.086 -1.118 -2.979 1.00 86.06 73 LEU A C 1
ATOM 522 O O . LEU A 1 73 ? -11.284 -1.230 -2.723 1.00 86.06 73 LEU A O 1
ATOM 526 N N . GLY A 1 74 ? -9.645 -0.545 -4.099 1.00 82.31 74 GLY A N 1
ATOM 527 C CA . GLY A 1 74 ? -10.534 -0.051 -5.156 1.00 82.31 74 GLY A CA 1
ATOM 528 C C . GLY A 1 74 ? -11.471 1.087 -4.732 1.00 82.31 74 GLY A C 1
ATOM 529 O O . GLY A 1 74 ? -12.503 1.303 -5.365 1.00 82.31 74 GLY A O 1
ATOM 530 N N . THR A 1 75 ? -11.147 1.808 -3.657 1.00 83.81 75 THR A N 1
ATOM 531 C CA . THR A 1 75 ? -11.933 2.953 -3.176 1.00 83.81 75 THR A CA 1
ATOM 532 C C . THR A 1 75 ? -11.384 4.277 -3.715 1.00 83.81 75 THR A C 1
ATOM 534 O O . THR A 1 75 ? -10.310 4.318 -4.323 1.00 83.81 75 THR A O 1
ATOM 537 N N . ALA A 1 76 ? -12.090 5.389 -3.484 1.00 85.00 76 ALA A N 1
ATOM 538 C CA . ALA A 1 76 ? -11.650 6.716 -3.929 1.00 85.00 76 ALA A CA 1
ATOM 539 C C . ALA A 1 76 ? -10.261 7.094 -3.376 1.00 85.00 76 ALA A C 1
ATOM 541 O O . ALA A 1 76 ? -9.460 7.726 -4.060 1.00 85.00 76 ALA A O 1
ATOM 542 N N . GLU A 1 77 ? -9.937 6.631 -2.170 1.00 81.94 77 GLU A N 1
ATOM 543 C CA . GLU A 1 77 ? -8.657 6.852 -1.495 1.00 81.94 77 GLU A CA 1
ATOM 544 C C . GLU A 1 77 ? -7.477 6.187 -2.217 1.00 81.94 77 GLU A C 1
ATOM 546 O O . GLU A 1 77 ? -6.332 6.613 -2.063 1.00 81.94 77 GLU A O 1
ATOM 551 N N . THR A 1 78 ? -7.754 5.156 -3.018 1.00 85.88 78 THR A N 1
ATOM 552 C CA . THR A 1 78 ? -6.748 4.370 -3.740 1.00 85.88 78 THR A CA 1
ATOM 553 C C . THR A 1 78 ? -6.425 4.921 -5.129 1.00 85.88 78 THR A C 1
ATOM 555 O O . THR A 1 78 ? -5.467 4.473 -5.757 1.00 85.88 78 THR A O 1
ATOM 558 N N . GLN A 1 79 ? -7.166 5.932 -5.605 1.00 84.81 79 GLN A N 1
ATOM 559 C CA . GLN A 1 79 ? -6.920 6.561 -6.910 1.00 84.81 79 GLN A CA 1
ATOM 560 C C . GLN A 1 79 ? -5.532 7.202 -6.996 1.00 84.81 79 GLN A C 1
ATOM 562 O O . GLN A 1 79 ? -4.886 7.123 -8.035 1.00 84.81 79 GLN A O 1
ATOM 567 N N . ARG A 1 80 ? -5.038 7.761 -5.883 1.00 84.81 80 ARG A N 1
ATOM 568 C CA . ARG A 1 80 ? -3.664 8.282 -5.773 1.00 84.81 80 ARG A CA 1
ATOM 569 C C . ARG A 1 80 ? -2.616 7.198 -6.036 1.00 84.81 80 ARG A C 1
ATOM 571 O O . ARG A 1 80 ? -1.579 7.479 -6.614 1.00 84.81 80 ARG A O 1
ATOM 578 N N . CYS A 1 81 ? -2.897 5.951 -5.664 1.00 86.88 81 CYS A N 1
ATOM 579 C CA . CYS A 1 81 ? -1.973 4.839 -5.874 1.00 86.88 81 CYS A CA 1
ATOM 580 C C . CYS A 1 81 ? -1.925 4.376 -7.334 1.00 86.88 81 CYS A C 1
ATOM 582 O O . CYS A 1 81 ? -0.927 3.811 -7.759 1.00 86.88 81 CYS A O 1
ATOM 584 N N . ALA A 1 82 ? -2.963 4.648 -8.132 1.00 85.94 82 ALA A N 1
ATOM 585 C CA . ALA A 1 82 ? -2.899 4.435 -9.578 1.00 85.94 82 ALA A CA 1
ATOM 586 C C . ALA A 1 82 ? -1.976 5.451 -10.272 1.00 85.94 82 ALA A C 1
ATOM 588 O O . ALA A 1 82 ? -1.481 5.178 -11.360 1.00 85.94 82 ALA A O 1
ATOM 589 N N . GLU A 1 83 ? -1.723 6.611 -9.652 1.00 86.06 83 GLU A N 1
ATOM 590 C CA . GLU A 1 83 ? -0.772 7.592 -10.179 1.00 86.06 83 GLU A CA 1
ATOM 591 C C . GLU A 1 83 ? 0.675 7.077 -10.081 1.00 86.06 83 GLU A C 1
ATOM 593 O O . GLU A 1 83 ? 1.489 7.462 -10.914 1.00 86.06 83 GLU A O 1
ATOM 598 N N . GLU A 1 84 ? 0.990 6.165 -9.148 1.00 81.44 84 GLU A N 1
ATOM 599 C CA . GLU A 1 84 ? 2.334 5.571 -9.047 1.00 81.44 84 GLU A CA 1
ATOM 600 C C . GLU A 1 84 ? 2.733 4.715 -10.245 1.00 81.44 84 GLU A C 1
ATOM 602 O O . GLU A 1 84 ? 3.915 4.685 -10.575 1.00 81.44 84 GLU A O 1
ATOM 607 N N . ASP A 1 85 ? 1.780 4.105 -10.952 1.00 80.06 85 ASP A N 1
ATOM 608 C CA . ASP A 1 85 ? 2.059 3.337 -12.176 1.00 80.06 85 ASP A CA 1
ATOM 609 C C . ASP A 1 85 ? 2.674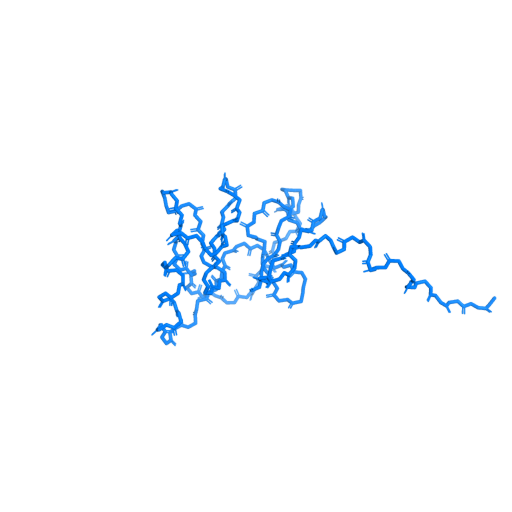 4.218 -13.283 1.00 80.06 85 ASP A C 1
ATOM 611 O O . ASP A 1 85 ? 3.420 3.752 -14.143 1.00 80.06 85 ASP A O 1
ATOM 615 N N . TYR A 1 86 ? 2.417 5.530 -13.228 1.00 82.94 86 TYR A N 1
ATOM 616 C CA . TYR A 1 86 ? 2.969 6.509 -14.162 1.00 82.94 86 TYR A CA 1
ATOM 617 C C . TYR A 1 86 ? 4.329 7.068 -13.726 1.00 82.94 86 TYR A C 1
ATOM 619 O O . TYR A 1 86 ? 4.975 7.766 -14.516 1.00 82.94 86 TYR A O 1
ATOM 627 N N . LEU A 1 87 ? 4.781 6.807 -12.492 1.00 78.62 87 LEU A N 1
ATOM 628 C CA . LEU A 1 87 ? 6.095 7.252 -12.040 1.00 78.62 87 LEU A CA 1
ATOM 629 C C . LEU A 1 87 ? 7.180 6.258 -12.490 1.00 78.62 87 LEU A C 1
ATOM 631 O O . LEU A 1 87 ? 7.139 5.085 -12.135 1.00 78.62 87 LEU A O 1
ATOM 635 N N . PRO A 1 88 ? 8.229 6.715 -13.200 1.00 75.19 88 PRO A N 1
ATOM 636 C CA . PRO A 1 88 ? 9.329 5.843 -13.619 1.00 75.19 88 PRO A CA 1
ATOM 637 C C . PRO A 1 88 ? 10.276 5.458 -12.467 1.00 75.19 88 PRO A C 1
ATOM 639 O O . PRO A 1 88 ? 11.208 4.679 -12.670 1.00 75.19 88 PRO A O 1
ATOM 642 N N . SER A 1 89 ? 10.101 6.037 -11.275 1.00 76.38 89 SER A N 1
ATOM 643 C CA . SER A 1 89 ? 10.937 5.780 -10.101 1.00 76.38 89 SER A CA 1
ATOM 644 C C . SER A 1 89 ? 10.356 4.646 -9.251 1.00 76.38 89 SER A C 1
ATOM 646 O O . SER A 1 89 ? 9.236 4.803 -8.764 1.00 76.38 89 SER A O 1
ATOM 648 N N . PRO A 1 90 ? 11.105 3.558 -8.991 1.00 77.25 90 PRO A N 1
ATOM 649 C CA . PRO A 1 90 ? 10.641 2.499 -8.106 1.00 77.25 90 PRO A CA 1
ATOM 650 C C . PRO A 1 90 ? 10.527 3.029 -6.676 1.00 77.25 90 PRO A C 1
ATOM 652 O O . PRO A 1 90 ? 11.500 3.538 -6.110 1.00 77.25 90 PRO A O 1
ATOM 655 N N . CYS A 1 91 ? 9.339 2.904 -6.099 1.00 83.44 91 CYS A N 1
ATOM 656 C CA . CYS A 1 91 ? 9.098 3.137 -4.686 1.00 83.44 91 CYS A CA 1
ATOM 657 C C . CYS A 1 91 ? 8.986 1.802 -3.950 1.00 83.44 91 CYS A C 1
ATOM 659 O O . CYS A 1 91 ? 8.769 0.752 -4.555 1.00 83.44 91 CYS A O 1
ATOM 661 N N . GLN A 1 92 ? 9.130 1.845 -2.632 1.00 80.56 92 GLN A N 1
ATOM 662 C CA . GLN A 1 92 ? 8.910 0.688 -1.785 1.00 80.56 92 GLN A CA 1
ATOM 663 C C . GLN A 1 92 ? 7.830 1.016 -0.762 1.00 80.56 92 GLN A C 1
ATOM 665 O O . GLN A 1 92 ? 7.908 2.031 -0.064 1.00 80.56 92 GLN A O 1
ATOM 670 N N . ALA A 1 93 ? 6.835 0.140 -0.646 1.00 78.88 93 ALA A N 1
ATOM 671 C CA . ALA A 1 93 ? 5.835 0.274 0.396 1.00 78.88 93 ALA A CA 1
ATOM 672 C C . ALA A 1 93 ? 6.494 0.167 1.782 1.00 78.88 93 ALA A C 1
ATOM 674 O O . ALA A 1 93 ? 7.474 -0.570 1.989 1.00 78.88 93 ALA A O 1
ATOM 675 N N . GLY A 1 94 ? 5.969 0.941 2.727 1.00 76.31 94 GLY A N 1
ATOM 676 C CA . GLY A 1 94 ? 6.435 0.931 4.107 1.00 76.31 94 GLY A CA 1
ATOM 677 C C . GLY A 1 94 ? 6.096 -0.369 4.829 1.00 76.31 94 GLY A C 1
ATOM 678 O O . GLY A 1 94 ? 5.302 -1.182 4.362 1.00 76.31 94 GLY A O 1
ATOM 679 N N . GLY A 1 95 ? 6.702 -0.555 5.998 1.00 77.75 95 GLY A N 1
ATOM 680 C CA . GLY A 1 95 ? 6.453 -1.719 6.845 1.00 77.75 95 GLY A CA 1
ATOM 681 C C . GLY A 1 95 ? 7.447 -2.862 6.647 1.00 77.75 95 GLY A C 1
ATOM 682 O O . GLY A 1 95 ? 8.307 -2.846 5.766 1.00 77.75 95 GLY A O 1
ATOM 683 N N . GLN A 1 96 ? 7.354 -3.847 7.539 1.00 76.06 96 GLN A N 1
ATOM 684 C CA . GLN A 1 96 ? 8.239 -5.009 7.535 1.00 76.06 96 GLN A CA 1
ATOM 685 C C . GLN A 1 96 ? 7.904 -5.969 6.386 1.00 76.06 96 GLN A C 1
ATOM 687 O O . GLN A 1 96 ? 6.738 -6.090 6.007 1.00 76.06 96 GLN A O 1
ATOM 692 N N . PRO A 1 97 ? 8.905 -6.687 5.857 1.00 77.69 97 PRO A N 1
ATOM 693 C CA . PRO A 1 97 ? 8.702 -7.695 4.833 1.00 77.69 97 PRO A CA 1
ATOM 694 C C . PRO A 1 97 ? 7.931 -8.887 5.410 1.00 77.69 97 PRO A C 1
ATOM 696 O O . PRO A 1 97 ? 8.185 -9.325 6.533 1.00 77.69 97 PRO A O 1
ATOM 699 N N . CYS A 1 98 ? 6.992 -9.419 4.633 1.00 77.75 98 CYS A N 1
ATOM 700 C CA . CYS A 1 98 ? 6.174 -10.580 4.970 1.00 77.75 98 CYS A CA 1
ATOM 701 C C . CYS A 1 98 ? 5.942 -11.459 3.729 1.00 77.75 98 CYS A C 1
ATOM 703 O O . CYS A 1 98 ? 5.851 -10.976 2.602 1.00 77.75 98 CYS A O 1
ATOM 705 N N . GLY A 1 99 ? 5.844 -12.777 3.921 1.00 72.56 99 GLY A N 1
ATOM 706 C CA . GLY A 1 99 ? 5.591 -13.718 2.822 1.00 72.56 99 GLY A CA 1
ATOM 707 C C . GLY A 1 99 ? 6.659 -13.696 1.715 1.00 72.56 99 GLY A C 1
ATOM 708 O O . GLY A 1 99 ? 7.842 -13.485 1.975 1.00 72.56 99 GLY A O 1
ATOM 709 N N . ALA A 1 100 ? 6.240 -13.941 0.470 1.00 70.06 100 ALA A N 1
ATOM 710 C CA . ALA A 1 100 ? 7.107 -14.005 -0.710 1.00 70.06 100 ALA A CA 1
ATOM 711 C C . ALA A 1 100 ? 7.209 -12.642 -1.424 1.00 70.06 100 ALA A C 1
ATOM 713 O O . ALA A 1 100 ? 6.789 -12.505 -2.568 1.00 70.06 100 ALA A O 1
ATOM 714 N N . GLY A 1 101 ? 7.751 -11.633 -0.733 1.00 73.12 101 GLY A N 1
ATOM 715 C CA . GLY A 1 101 ? 7.947 -10.284 -1.288 1.00 73.12 101 GLY A CA 1
ATOM 716 C C . GLY A 1 101 ? 6.835 -9.279 -0.972 1.00 73.12 101 GLY A C 1
ATOM 717 O O . GLY A 1 101 ? 6.833 -8.194 -1.541 1.00 73.12 101 GLY A O 1
ATOM 718 N N . GLY A 1 102 ? 5.920 -9.616 -0.061 1.00 79.06 102 GLY A N 1
ATOM 719 C CA . GLY A 1 102 ? 4.933 -8.678 0.466 1.00 79.06 102 GLY A CA 1
ATOM 720 C C . GLY A 1 102 ? 5.476 -7.859 1.630 1.00 79.06 102 GLY A C 1
ATOM 721 O O . GLY A 1 102 ? 6.569 -8.103 2.152 1.00 79.06 102 GLY A O 1
ATOM 722 N N . ARG A 1 103 ? 4.688 -6.879 2.063 1.00 82.38 103 ARG A N 1
ATOM 723 C CA . ARG A 1 103 ? 4.969 -6.024 3.212 1.00 82.38 103 ARG A CA 1
ATOM 724 C C . ARG A 1 103 ? 3.750 -5.826 4.096 1.00 82.38 103 ARG A C 1
ATOM 726 O O . ARG A 1 103 ? 2.610 -5.820 3.638 1.00 82.38 103 ARG A O 1
ATOM 733 N N . CYS A 1 104 ? 4.003 -5.706 5.394 1.00 82.88 104 CYS A N 1
ATOM 734 C CA . CYS A 1 104 ? 2.960 -5.520 6.387 1.00 82.88 104 CYS A CA 1
ATOM 735 C C . CYS A 1 104 ? 2.354 -4.129 6.238 1.00 82.88 104 CYS A C 1
ATOM 737 O O . CYS A 1 104 ? 3.003 -3.124 6.522 1.00 82.88 104 CYS A O 1
ATOM 739 N N . ALA A 1 105 ? 1.096 -4.105 5.819 1.00 84.50 105 ALA A N 1
ATOM 740 C CA . ALA A 1 105 ? 0.383 -2.896 5.448 1.00 84.50 105 ALA A CA 1
ATOM 741 C C . ALA A 1 105 ? -0.516 -2.387 6.588 1.00 84.50 105 ALA A C 1
ATOM 743 O O . ALA A 1 105 ? -0.708 -1.185 6.770 1.00 84.50 105 ALA A O 1
ATOM 744 N N . ALA A 1 106 ? -1.029 -3.316 7.398 1.00 83.44 106 ALA A N 1
ATOM 745 C CA . ALA A 1 106 ? -1.824 -3.051 8.591 1.00 83.44 106 ALA A CA 1
ATOM 746 C C . ALA A 1 106 ? -1.641 -4.206 9.601 1.00 83.44 106 ALA A C 1
ATOM 748 O O . ALA A 1 106 ? -1.061 -5.242 9.248 1.00 83.44 106 ALA A O 1
ATOM 749 N N . PRO A 1 107 ? -2.110 -4.078 10.858 1.00 79.56 107 PRO A N 1
ATOM 750 C CA . PRO A 1 107 ? -1.962 -5.139 11.841 1.00 79.56 107 PRO A CA 1
ATOM 751 C C . PRO A 1 107 ? -2.647 -6.430 11.378 1.00 79.56 107 PRO A C 1
ATOM 753 O O . PRO A 1 107 ? -3.858 -6.478 11.192 1.00 79.56 107 PRO A O 1
ATOM 756 N N . GLY A 1 108 ? -1.850 -7.480 11.183 1.00 81.19 108 GLY A N 1
ATOM 757 C CA . GLY A 1 108 ? -2.312 -8.765 10.661 1.00 81.19 108 GLY A CA 1
ATOM 758 C C . GLY A 1 108 ? -2.589 -8.801 9.153 1.00 81.19 108 GLY A C 1
ATOM 759 O O . GLY A 1 108 ? -3.181 -9.776 8.712 1.00 81.19 108 GLY A O 1
ATOM 760 N N . ILE A 1 109 ? -2.172 -7.801 8.361 1.00 82.31 109 ILE A N 1
ATOM 761 C CA . ILE A 1 109 ? -2.372 -7.749 6.899 1.00 82.31 109 ILE A CA 1
ATOM 762 C C . ILE A 1 109 ? -1.030 -7.577 6.177 1.00 82.31 109 ILE A C 1
ATOM 764 O O . ILE A 1 109 ? -0.292 -6.626 6.433 1.00 82.31 109 ILE A O 1
ATOM 768 N N . CYS A 1 110 ? -0.744 -8.483 5.246 1.00 82.19 110 CYS A N 1
ATOM 769 C CA . CYS A 1 110 ? 0.414 -8.470 4.358 1.00 82.19 110 CYS A CA 1
ATOM 770 C C . CYS A 1 110 ? -0.042 -8.185 2.924 1.00 82.19 110 CYS A C 1
ATOM 772 O O . CYS A 1 110 ? -0.938 -8.877 2.452 1.00 82.19 110 CYS A O 1
ATOM 774 N N . CYS A 1 111 ? 0.561 -7.220 2.230 1.00 81.31 111 CYS A N 1
ATOM 775 C CA . CYS A 1 111 ? 0.210 -6.852 0.854 1.00 81.31 111 CYS A CA 1
ATOM 776 C C . CYS A 1 111 ? 1.438 -6.818 -0.062 1.00 81.31 111 CYS A C 1
ATOM 778 O O . CYS A 1 111 ? 2.527 -6.469 0.394 1.00 81.31 111 CYS A O 1
ATOM 780 N N . THR A 1 112 ? 1.260 -7.178 -1.332 1.00 77.81 112 THR A N 1
ATOM 781 C CA . THR A 1 112 ? 2.275 -7.152 -2.402 1.00 77.81 112 THR A CA 1
ATOM 782 C C . THR A 1 112 ? 1.924 -6.164 -3.490 1.00 77.81 112 THR A C 1
ATOM 784 O O . THR A 1 112 ? 0.719 -6.136 -3.837 1.00 77.81 112 THR A O 1
#

Sequence (112 aa):
MGWGFWGDVGALWGAEASLGCATLPTGCTPLYFLWGLIDLSGSFPQCMPCGPGNRGNCFGPGICCGTELGCYLGTAETQRCAEEDYLPSPCQAGGQPCGAGGRCAAPGICCT

Secondary structure (DSSP, 8-state):
------SSTTSS--TTGGGSEEE-TTTSSGGGGGT-----S--PPBPPEESGGG-EEEEETTEEEETTTEEEESSGGGHHHHHGGG-SSPPB-SS-EETTTEEEEETTEEE-

InterPro domains:
  IPR000981 Neurohypophysial hormone [PF00184] (46-112)
  IPR000981 Neurohypophysial hormone [PR00831] (45-61)
  IPR000981 Neurohypophysial hormone [PR00831] (61-80)
  IPR000981 Neurohypophysial hormone [PR00831] (80-99)
  IPR000981 Neurohypophysial hormone [PR00831] (102-112)
  IPR000981 Neurohypophysial hormone [PTHR11681] (42-111)
  IPR000981 Neurohypophysial hormone [SM00003] (46-112)
  IPR036387 Neurohypophysial hormone domain superfamily [G3DSA:2.60.9.10] (44-112)
  IPR036387 Neurohypophysial hormone domain superfamily [SSF49606] (44-112)

Radius of gyration: 15.56 Å; chains: 1; bounding box: 31×57×33 Å

Organism: NCBI:txid257818